Protein AF-A0A7X7LLQ6-F1 (afdb_monomer_lite)

pLDDT: mean 77.37, std 21.08, range [36.41, 98.25]

Radius of gyration: 28.05 Å; chains: 1; bounding box: 33×65×72 Å

Structure (mmCIF, N/CA/C/O backbone):
data_AF-A0A7X7LLQ6-F1
#
_entry.id   AF-A0A7X7LLQ6-F1
#
loop_
_atom_site.group_PDB
_atom_site.id
_atom_site.type_symbol
_atom_site.label_atom_id
_atom_site.label_alt_id
_atom_site.label_comp_id
_atom_site.label_asym_id
_atom_site.label_entity_id
_atom_site.label_seq_id
_atom_site.pdbx_PDB_ins_code
_atom_site.Cartn_x
_atom_site.Cartn_y
_atom_site.Cartn_z
_atom_site.occupancy
_atom_site.B_iso_or_equiv
_atom_site.auth_seq_id
_atom_site.auth_comp_id
_atom_site.auth_asym_id
_atom_site.auth_atom_id
_atom_site.pdbx_PDB_model_num
ATOM 1 N N . MET A 1 1 ? -8.736 38.283 -20.097 1.00 56.75 1 MET A N 1
ATOM 2 C CA . MET A 1 1 ? -7.445 37.788 -19.555 1.00 56.75 1 MET A CA 1
ATOM 3 C C . MET A 1 1 ? -7.021 38.437 -18.219 1.00 56.75 1 MET A C 1
ATOM 5 O O . MET A 1 1 ? -5.900 38.208 -17.798 1.00 56.75 1 MET A O 1
ATOM 9 N N . LYS A 1 2 ? -7.875 39.202 -17.504 1.00 54.97 2 LYS A N 1
ATOM 10 C CA . LYS A 1 2 ? -7.527 39.807 -16.191 1.00 54.97 2 LYS A CA 1
ATOM 11 C C . LYS A 1 2 ? -7.957 38.975 -14.964 1.00 54.97 2 LYS A C 1
ATOM 13 O O . LYS A 1 2 ? -7.473 39.232 -13.872 1.00 54.97 2 LYS A O 1
ATOM 18 N N . SER A 1 3 ? -8.829 37.975 -15.131 1.00 51.53 3 SER A N 1
ATOM 19 C CA . SER A 1 3 ? -9.355 37.148 -14.030 1.00 51.53 3 SER A CA 1
ATOM 20 C C . SER A 1 3 ? -8.465 35.956 -13.656 1.00 51.53 3 SER A C 1
ATOM 22 O O . SER A 1 3 ? -8.493 35.519 -12.512 1.00 51.53 3 SER A O 1
ATOM 24 N N . LEU A 1 4 ? -7.639 35.461 -14.586 1.00 65.56 4 LEU A N 1
ATOM 25 C CA . LEU A 1 4 ? -6.765 34.305 -14.355 1.00 65.56 4 LEU A CA 1
ATOM 26 C C . LEU A 1 4 ? -5.592 34.647 -13.421 1.00 65.56 4 LEU A C 1
ATOM 28 O O . LEU A 1 4 ? -5.268 33.882 -12.520 1.00 65.56 4 LEU A O 1
ATOM 32 N N . ASN A 1 5 ? -5.023 35.847 -13.565 1.00 63.50 5 ASN A N 1
ATOM 33 C CA . ASN A 1 5 ? -3.908 36.293 -12.726 1.00 63.50 5 ASN A CA 1
ATOM 34 C C . ASN A 1 5 ? -4.340 36.570 -11.281 1.00 63.50 5 ASN A C 1
ATOM 36 O O . ASN A 1 5 ? -3.560 36.339 -10.369 1.00 63.50 5 ASN A O 1
ATOM 40 N N . HIS A 1 6 ? -5.585 37.004 -11.057 1.00 69.56 6 HIS A N 1
ATOM 41 C CA . HIS A 1 6 ? -6.095 37.264 -9.709 1.00 69.56 6 HIS A CA 1
ATOM 42 C C . HIS A 1 6 ? -6.281 35.965 -8.909 1.00 69.56 6 HIS A C 1
ATOM 44 O O . HIS A 1 6 ? -5.957 35.915 -7.727 1.00 69.56 6 HIS A O 1
ATOM 50 N N . TYR A 1 7 ? -6.726 34.890 -9.569 1.00 75.25 7 TYR A N 1
ATOM 51 C CA . TYR A 1 7 ? -6.866 33.567 -8.955 1.00 75.25 7 TYR A CA 1
ATOM 52 C C . TYR A 1 7 ? -5.508 32.968 -8.555 1.00 75.25 7 TYR A C 1
ATOM 54 O O . TYR A 1 7 ? -5.362 32.431 -7.460 1.00 75.25 7 TYR A O 1
ATOM 62 N N . ILE A 1 8 ? -4.486 33.149 -9.399 1.00 76.00 8 ILE A N 1
ATOM 63 C CA . ILE A 1 8 ? -3.110 32.714 -9.112 1.00 76.00 8 ILE A CA 1
ATOM 64 C C . ILE A 1 8 ? -2.517 33.506 -7.934 1.00 76.00 8 ILE A C 1
ATOM 66 O O . ILE A 1 8 ? -1.855 32.920 -7.079 1.00 76.00 8 ILE A O 1
ATOM 70 N N . THR A 1 9 ? -2.798 34.812 -7.829 1.00 74.75 9 THR A N 1
ATOM 71 C CA . THR A 1 9 ? -2.379 35.619 -6.668 1.00 74.75 9 THR A CA 1
ATOM 72 C C . THR A 1 9 ? -3.052 35.155 -5.371 1.00 74.75 9 THR A C 1
ATOM 74 O O . THR A 1 9 ? -2.382 35.065 -4.345 1.00 74.75 9 THR A O 1
ATOM 77 N N . HIS A 1 10 ? -4.340 34.793 -5.403 1.00 74.44 10 HIS A N 1
ATOM 78 C CA . HIS A 1 10 ? -5.048 34.269 -4.224 1.00 74.44 10 HIS A CA 1
ATOM 79 C C . HIS A 1 10 ? -4.557 32.886 -3.791 1.00 74.44 10 HIS A C 1
ATOM 81 O O . HIS A 1 10 ? -4.408 32.650 -2.593 1.00 74.44 10 HIS A O 1
ATOM 87 N N . ILE A 1 11 ? -4.226 32.002 -4.739 1.00 77.62 11 ILE A N 1
ATOM 88 C CA . ILE A 1 11 ? -3.590 30.705 -4.446 1.00 77.62 11 ILE A CA 1
ATOM 89 C C . ILE A 1 11 ? -2.243 30.903 -3.736 1.00 77.62 11 ILE A C 1
ATOM 91 O O . ILE A 1 11 ?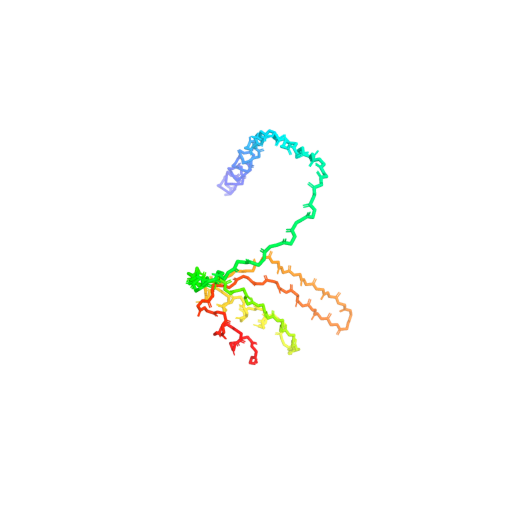 -1.973 30.238 -2.737 1.00 77.62 11 ILE A O 1
ATOM 95 N N . PHE A 1 12 ? -1.420 31.844 -4.207 1.00 72.56 12 PHE A N 1
ATOM 96 C CA . PHE A 1 12 ? -0.121 32.133 -3.591 1.00 72.56 12 PHE A CA 1
ATOM 97 C C . PHE A 1 12 ? -0.248 32.739 -2.183 1.00 72.56 12 PHE A C 1
ATOM 99 O O . PHE A 1 12 ? 0.522 32.381 -1.294 1.00 72.56 12 PHE A O 1
ATOM 106 N N . ILE A 1 13 ? -1.234 33.613 -1.952 1.00 69.88 13 ILE A N 1
ATOM 107 C CA . ILE A 1 13 ? -1.499 34.203 -0.627 1.00 69.88 13 ILE A CA 1
ATOM 108 C C . ILE A 1 13 ? -2.016 33.142 0.356 1.00 69.88 13 ILE A C 1
ATOM 110 O O . ILE A 1 13 ? -1.569 33.100 1.501 1.00 69.88 13 ILE A O 1
ATOM 114 N N . PHE A 1 14 ? -2.902 32.246 -0.088 1.00 68.62 14 PHE A N 1
ATOM 115 C CA . PHE A 1 14 ? -3.430 31.171 0.754 1.00 68.62 14 PHE A CA 1
ATOM 116 C C . PHE A 1 14 ? -2.347 30.148 1.139 1.00 68.62 14 PHE A C 1
ATOM 118 O O . PHE A 1 14 ? -2.301 29.716 2.288 1.00 68.62 14 PHE A O 1
ATOM 125 N N . ALA A 1 15 ? -1.418 29.829 0.231 1.00 68.69 15 ALA A N 1
ATOM 126 C CA . ALA A 1 15 ? -0.300 28.921 0.509 1.00 68.69 15 ALA A CA 1
ATOM 127 C C . ALA A 1 15 ? 0.687 29.466 1.566 1.00 68.69 15 ALA A C 1
ATOM 129 O O . ALA A 1 15 ? 1.233 28.694 2.353 1.00 68.69 15 ALA A O 1
ATOM 130 N N . ILE A 1 16 ? 0.879 30.789 1.642 1.00 67.56 16 ILE A N 1
ATOM 131 C CA . ILE A 1 16 ? 1.766 31.433 2.630 1.00 67.56 16 ILE A CA 1
ATOM 132 C C . ILE A 1 16 ? 1.167 31.401 4.047 1.00 67.56 16 ILE A C 1
ATOM 134 O O . ILE A 1 16 ? 1.906 31.293 5.027 1.00 67.56 16 ILE A O 1
ATOM 138 N N . CYS A 1 17 ? -0.162 31.427 4.184 1.00 60.09 17 CYS A N 1
ATOM 139 C CA . CYS A 1 17 ? -0.829 31.399 5.490 1.00 60.09 17 CYS A CA 1
ATOM 140 C C . CYS A 1 17 ? -0.788 30.029 6.193 1.00 60.09 17 CYS A C 1
ATOM 142 O O . CYS A 1 17 ? -1.021 29.968 7.398 1.00 60.09 17 CYS A O 1
ATOM 144 N N . ILE A 1 18 ? -0.475 28.940 5.483 1.00 61.28 18 ILE A N 1
ATOM 145 C CA . ILE A 1 18 ? -0.500 27.572 6.037 1.00 61.28 18 ILE A CA 1
ATOM 146 C C . ILE A 1 18 ? 0.853 27.191 6.676 1.00 61.28 18 ILE A C 1
ATOM 148 O O . ILE A 1 18 ? 0.932 26.242 7.452 1.00 61.28 18 ILE A O 1
ATOM 152 N N . PHE A 1 19 ? 1.921 27.961 6.432 1.00 54.38 19 PHE A N 1
ATOM 153 C CA . PHE A 1 19 ? 3.273 27.641 6.913 1.00 54.38 19 PHE A CA 1
ATOM 154 C C . PHE A 1 19 ? 3.580 28.109 8.353 1.00 54.38 19 PHE A C 1
ATOM 156 O O . PHE A 1 19 ? 4.626 27.769 8.898 1.00 54.38 19 PHE A O 1
ATOM 163 N N . SER A 1 20 ? 2.699 28.873 9.010 1.00 57.66 20 SER A N 1
ATOM 164 C CA . SER A 1 20 ? 2.984 29.448 10.339 1.00 57.66 20 SER A CA 1
ATOM 165 C C . SER A 1 20 ? 2.363 28.708 11.528 1.00 57.66 20 SER A C 1
ATOM 167 O O . SER A 1 20 ? 2.583 29.114 12.670 1.00 57.66 20 SER A O 1
ATOM 169 N N . VAL A 1 21 ? 1.670 27.583 11.322 1.00 62.38 21 VAL A N 1
ATOM 170 C CA . VAL A 1 21 ? 1.232 26.724 12.439 1.00 62.38 21 VAL A CA 1
ATOM 171 C C . VAL A 1 21 ? 2.368 25.765 12.816 1.00 62.38 21 VAL A C 1
ATOM 173 O O . VAL A 1 21 ? 2.303 24.557 12.606 1.00 62.38 21 VAL A O 1
ATOM 176 N N . SER A 1 22 ? 3.447 26.331 13.362 1.00 55.06 22 SER A N 1
ATOM 177 C CA . SER A 1 22 ? 4.496 25.574 14.047 1.00 55.06 22 SER A CA 1
ATOM 178 C C . SER A 1 22 ? 4.002 25.209 15.446 1.00 55.06 22 SER A C 1
ATOM 180 O O . SER A 1 22 ? 3.743 26.071 16.289 1.00 55.06 22 SER A O 1
ATOM 182 N N . CYS A 1 23 ? 3.806 23.913 15.665 1.00 53.47 23 CYS A N 1
ATOM 183 C CA . CYS A 1 23 ? 3.311 23.353 16.911 1.00 53.47 23 CYS A CA 1
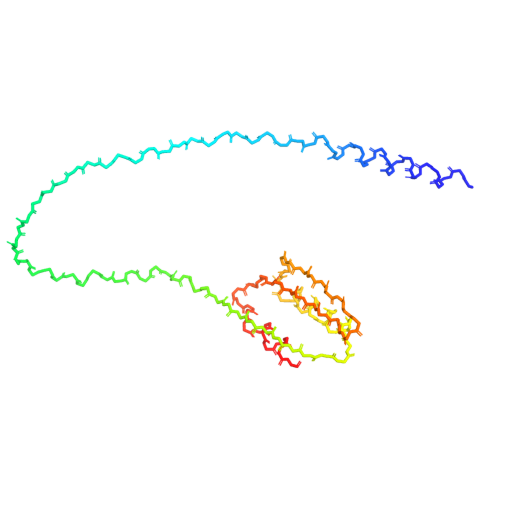ATOM 184 C C . CYS A 1 23 ? 4.450 23.260 17.942 1.00 53.47 23 CYS A C 1
ATOM 186 O O . CYS A 1 23 ? 5.428 22.543 17.744 1.00 53.47 23 CYS A O 1
ATOM 188 N N . ALA A 1 24 ? 4.305 23.959 19.070 1.00 57.66 24 ALA A N 1
ATOM 189 C CA . ALA A 1 24 ? 5.178 23.837 20.233 1.00 57.66 24 ALA A CA 1
ATOM 190 C C . ALA A 1 24 ? 4.904 22.515 20.977 1.00 57.66 24 ALA A C 1
ATOM 192 O O . ALA A 1 24 ? 3.912 22.400 21.700 1.00 57.66 24 ALA A O 1
ATOM 193 N N . SER A 1 25 ? 5.778 21.515 20.837 1.00 55.22 25 SER A N 1
ATOM 194 C CA . SER A 1 25 ? 5.722 20.298 21.655 1.00 55.22 25 SER A CA 1
ATOM 195 C C . SER A 1 25 ? 6.537 20.462 22.939 1.00 55.22 25 SER A C 1
ATOM 197 O O . SER A 1 25 ? 7.754 20.639 22.920 1.00 55.22 25 SER A O 1
ATOM 199 N N . LYS A 1 26 ? 5.814 20.413 24.061 1.00 46.38 26 LYS A N 1
ATOM 200 C CA . LYS A 1 26 ? 6.302 20.428 25.443 1.00 46.38 26 LYS A CA 1
ATOM 201 C C . LYS A 1 26 ? 7.086 19.145 25.761 1.00 46.38 26 LYS A C 1
ATOM 203 O O . LYS A 1 26 ? 6.747 18.074 25.271 1.00 46.38 26 LYS A O 1
ATOM 208 N N . GLY A 1 27 ? 8.127 19.301 26.581 1.00 38.94 27 GLY A N 1
ATOM 209 C CA . GLY A 1 27 ? 9.129 18.286 26.906 1.00 38.94 27 GLY A CA 1
ATOM 210 C C . GLY A 1 27 ? 8.632 17.037 27.640 1.00 38.94 27 GLY A C 1
ATOM 211 O O . GLY A 1 27 ? 7.617 17.043 28.337 1.00 38.94 27 GLY A O 1
ATOM 212 N N . LEU A 1 28 ? 9.420 15.975 27.478 1.00 40.28 28 LEU A N 1
ATOM 213 C CA . LEU A 1 28 ? 9.290 14.680 28.136 1.00 40.28 28 LEU A CA 1
ATOM 214 C C . LEU A 1 28 ? 9.931 14.757 29.528 1.00 40.28 28 LEU A C 1
ATOM 216 O O . LEU A 1 28 ? 11.090 15.146 29.663 1.00 40.28 28 LEU A O 1
ATOM 220 N N . LYS A 1 29 ? 9.167 14.403 30.564 1.00 48.34 29 LYS A N 1
ATOM 221 C CA . LYS A 1 29 ? 9.703 14.121 31.897 1.00 48.34 29 LYS A CA 1
ATOM 222 C C . LYS A 1 29 ? 10.138 12.661 31.928 1.00 48.34 29 LYS A C 1
ATOM 224 O O . LYS A 1 29 ? 9.331 11.781 31.648 1.00 48.34 29 LYS A O 1
ATOM 229 N N . GLU A 1 30 ? 11.400 12.435 32.263 1.00 49.44 30 GLU A N 1
ATOM 230 C CA . GLU A 1 30 ? 11.935 11.111 32.561 1.00 49.44 30 GLU A CA 1
ATOM 231 C C . GLU A 1 30 ? 11.415 10.624 33.918 1.00 49.44 30 GLU A C 1
ATOM 233 O O . GLU A 1 30 ? 11.576 11.313 34.929 1.00 49.44 30 GLU A O 1
ATOM 238 N N . GLU A 1 31 ? 10.818 9.433 33.958 1.00 48.94 31 GLU A N 1
ATOM 239 C CA . GLU A 1 31 ? 10.619 8.700 35.207 1.00 48.94 31 GLU A CA 1
ATOM 240 C C . GLU A 1 31 ? 11.801 7.757 35.436 1.00 48.94 31 GLU A C 1
ATOM 242 O O . GLU A 1 31 ? 12.043 6.803 34.696 1.00 48.94 31 GLU A O 1
ATOM 247 N N . LYS A 1 32 ? 12.558 8.070 36.489 1.00 38.09 32 LYS A N 1
ATOM 248 C CA . LYS A 1 32 ? 13.628 7.243 37.034 1.00 38.09 32 LYS A CA 1
ATOM 249 C C . LYS A 1 32 ? 13.044 5.991 37.686 1.00 38.09 32 LYS A C 1
ATOM 251 O O . LYS A 1 32 ? 12.339 6.092 38.686 1.00 38.09 32 LYS A O 1
ATOM 256 N N . TYR A 1 33 ? 13.436 4.821 37.195 1.00 47.88 33 TYR A N 1
ATOM 257 C CA . TYR A 1 33 ? 13.288 3.566 37.926 1.00 47.88 33 TYR A CA 1
ATOM 258 C C . TYR A 1 33 ? 14.400 3.453 38.976 1.00 47.88 33 TYR A C 1
ATOM 260 O O . TYR A 1 33 ? 15.585 3.489 38.645 1.00 47.88 33 TYR A O 1
ATOM 268 N N . ALA A 1 34 ? 14.015 3.331 40.246 1.00 43.75 34 ALA A N 1
ATOM 269 C CA . ALA A 1 34 ? 14.903 2.922 41.325 1.00 43.75 34 ALA A CA 1
ATOM 270 C C . ALA A 1 34 ? 14.851 1.392 41.441 1.00 43.75 34 ALA A C 1
ATOM 272 O O . ALA A 1 34 ? 13.802 0.829 41.746 1.00 43.75 34 ALA A O 1
ATOM 273 N N . LEU A 1 35 ? 15.974 0.726 41.175 1.00 50.12 35 LEU A N 1
ATOM 274 C CA . LEU A 1 35 ? 16.195 -0.658 41.585 1.00 50.12 35 LEU A CA 1
ATOM 275 C C . LEU A 1 35 ? 16.737 -0.628 43.016 1.00 50.12 35 LEU A C 1
ATOM 277 O O . LEU A 1 35 ? 17.708 0.080 43.283 1.00 50.12 35 LEU A O 1
ATOM 281 N N . GLN A 1 36 ? 16.113 -1.383 43.918 1.00 44.34 36 GLN A N 1
ATOM 282 C CA . GLN A 1 36 ? 16.687 -1.702 45.219 1.00 44.34 36 GLN A CA 1
ATOM 283 C C . GLN A 1 36 ? 16.688 -3.219 45.413 1.00 44.34 36 GLN A C 1
ATOM 285 O O . GLN A 1 36 ? 15.797 -3.929 44.951 1.00 44.34 36 GLN A O 1
ATOM 290 N N . GLU A 1 37 ? 17.793 -3.646 46.002 1.00 49.34 37 GLU A N 1
ATOM 291 C CA . GLU A 1 37 ? 18.439 -4.949 45.972 1.00 49.34 37 GLU A CA 1
ATOM 292 C C . GLU A 1 37 ? 17.809 -6.061 46.825 1.00 49.34 37 GLU A C 1
ATOM 294 O O . GLU A 1 37 ? 17.126 -5.809 47.809 1.00 49.34 37 GLU A O 1
ATOM 299 N N . GLU A 1 38 ? 18.177 -7.280 46.413 1.00 43.75 38 GLU A N 1
ATOM 300 C CA . GLU A 1 38 ? 18.513 -8.486 47.186 1.00 43.75 38 GLU A CA 1
ATOM 301 C C . GLU A 1 38 ? 17.555 -9.093 48.230 1.00 43.75 38 GLU A C 1
ATOM 303 O O . GLU A 1 38 ? 17.169 -8.494 49.226 1.00 43.75 38 GLU A O 1
ATOM 308 N N . GLY A 1 39 ? 17.384 -10.416 48.084 1.00 43.19 39 GLY A N 1
ATOM 309 C CA . GLY A 1 39 ? 17.439 -11.339 49.217 1.00 43.19 39 GLY A CA 1
ATOM 310 C C . GLY A 1 39 ? 16.109 -11.912 49.707 1.00 43.19 39 GLY A C 1
ATOM 311 O O . GLY A 1 39 ? 15.343 -11.253 50.395 1.00 43.19 39 GLY A O 1
ATOM 312 N N . VAL A 1 40 ? 15.920 -13.212 49.460 1.00 36.41 40 VAL A N 1
ATOM 313 C CA . VAL A 1 40 ? 15.786 -14.285 50.473 1.00 36.41 40 VAL A CA 1
ATOM 314 C C . VAL A 1 40 ? 14.872 -15.401 49.954 1.00 36.41 40 VAL A C 1
ATOM 316 O O . VAL A 1 40 ? 13.688 -15.239 49.683 1.00 36.41 40 VAL A O 1
ATOM 319 N N . MET A 1 41 ? 15.492 -16.571 49.855 1.00 54.22 41 MET A N 1
ATOM 320 C CA . MET A 1 41 ? 14.916 -17.903 49.722 1.00 54.22 41 MET A CA 1
ATOM 321 C C . MET A 1 41 ? 14.072 -18.271 50.952 1.00 54.22 41 MET A C 1
ATOM 323 O O . MET A 1 41 ? 14.590 -18.284 52.065 1.00 54.22 41 MET A O 1
ATOM 327 N N . MET A 1 42 ? 12.808 -18.648 50.750 1.00 46.22 42 MET A N 1
ATOM 328 C CA . MET A 1 42 ? 12.083 -19.510 51.686 1.00 46.22 42 MET A CA 1
ATOM 329 C C . MET A 1 42 ? 11.057 -20.353 50.920 1.00 46.22 42 MET A C 1
ATOM 331 O O . MET A 1 42 ? 10.068 -19.845 50.398 1.00 46.22 42 MET A O 1
ATOM 335 N N . ASP A 1 43 ? 11.351 -21.648 50.850 1.00 56.31 43 ASP A N 1
ATOM 336 C CA . ASP A 1 43 ? 10.432 -22.731 50.516 1.00 56.31 43 ASP A CA 1
ATOM 337 C C . ASP A 1 43 ? 9.368 -22.848 51.614 1.00 56.31 43 ASP A C 1
ATOM 339 O O . ASP A 1 43 ? 9.723 -22.953 52.787 1.00 56.31 43 ASP A O 1
ATOM 343 N N . LEU A 1 44 ? 8.089 -22.806 51.232 1.00 47.81 44 LEU A N 1
ATOM 344 C CA . LEU A 1 44 ? 6.952 -23.295 52.013 1.00 47.81 44 LEU A CA 1
ATOM 345 C C . LEU A 1 44 ? 5.774 -23.538 51.062 1.00 47.81 44 LEU A C 1
ATOM 347 O O . LEU A 1 44 ? 5.160 -22.610 50.533 1.00 47.81 44 LEU A O 1
ATOM 351 N N . ALA A 1 45 ? 5.464 -24.816 50.862 1.00 57.66 45 ALA A N 1
ATOM 352 C CA . ALA A 1 45 ? 4.278 -25.289 50.168 1.00 57.66 45 ALA A CA 1
ATOM 353 C C . ALA A 1 45 ? 2.989 -24.684 50.760 1.00 57.66 45 ALA A C 1
ATOM 355 O O . ALA A 1 45 ? 2.707 -24.829 51.950 1.00 57.66 45 ALA A O 1
ATOM 356 N N . SER A 1 46 ? 2.181 -24.070 49.896 1.00 47.38 46 SER A N 1
ATOM 357 C CA . SER A 1 46 ? 0.796 -23.670 50.157 1.00 47.38 46 SER A CA 1
ATOM 358 C C . SER A 1 46 ? -0.089 -24.300 49.077 1.00 47.38 46 SER A C 1
ATOM 360 O O . SER A 1 46 ? 0.257 -24.188 47.897 1.00 47.38 46 SER A O 1
ATOM 362 N N . PRO A 1 47 ? -1.201 -24.983 49.413 1.00 53.03 47 PRO A N 1
ATOM 363 C CA . PRO A 1 47 ? -2.134 -25.470 48.415 1.00 53.03 47 PRO A CA 1
ATOM 364 C C . PRO A 1 47 ? -2.995 -24.284 47.978 1.00 53.03 47 PRO A C 1
ATOM 366 O O . PRO A 1 47 ? -4.088 -24.072 48.501 1.00 53.03 47 PRO A O 1
ATOM 369 N N . SER A 1 48 ? -2.504 -23.479 47.039 1.00 47.88 48 SER A N 1
ATOM 370 C CA . SER A 1 48 ? -3.365 -22.531 46.348 1.00 47.88 48 SER A CA 1
ATOM 371 C C . SER A 1 48 ? -4.177 -23.286 45.302 1.00 47.88 48 SER A C 1
ATOM 373 O O . SER A 1 48 ? -3.746 -23.576 44.186 1.00 47.88 48 SER A O 1
ATOM 375 N N . THR A 1 49 ? -5.406 -23.612 45.690 1.00 53.78 49 THR A N 1
ATOM 376 C CA . THR A 1 49 ? -6.537 -23.624 44.768 1.00 53.78 49 THR A CA 1
ATOM 377 C C . THR A 1 49 ? -6.677 -22.227 44.166 1.00 53.78 49 THR A C 1
ATOM 379 O O . THR A 1 49 ? -7.516 -21.446 44.601 1.00 53.78 49 THR A O 1
ATOM 382 N N . ASP A 1 50 ? -5.849 -21.922 43.173 1.00 47.19 50 ASP A N 1
ATOM 383 C CA . ASP A 1 50 ? -6.055 -20.796 42.274 1.00 47.19 50 ASP A CA 1
ATOM 384 C C . ASP A 1 50 ? -6.570 -21.355 40.945 1.00 47.19 50 ASP A C 1
ATOM 386 O O . ASP A 1 50 ? -5.938 -21.262 39.896 1.00 47.19 50 ASP A O 1
ATOM 390 N N . ASP A 1 51 ? -7.808 -21.857 40.989 1.00 56.09 51 ASP A N 1
ATOM 391 C CA . ASP A 1 51 ? -8.775 -21.555 39.929 1.00 56.09 51 ASP A CA 1
ATOM 392 C C . ASP A 1 51 ? -9.086 -20.046 40.009 1.00 56.09 51 ASP A C 1
ATOM 394 O O . ASP A 1 51 ? -10.188 -19.592 40.313 1.00 56.09 51 ASP A O 1
ATOM 398 N N . ALA A 1 52 ? -8.043 -19.231 39.838 1.00 50.84 52 ALA A N 1
ATOM 399 C CA . ALA A 1 52 ? -8.154 -17.808 39.623 1.00 50.84 52 ALA A CA 1
ATOM 400 C C . ALA A 1 52 ? -8.441 -17.684 38.140 1.00 50.84 52 ALA A C 1
ATOM 402 O O . ALA A 1 52 ? -7.532 -17.567 37.313 1.00 50.84 52 ALA A O 1
ATOM 403 N N . GLY A 1 53 ? -9.735 -17.824 37.843 1.00 54.47 53 GLY A N 1
ATOM 404 C CA . GLY A 1 53 ? -10.312 -17.739 36.523 1.00 54.47 53 GLY A CA 1
ATOM 405 C C . GLY A 1 53 ? -9.524 -16.775 35.658 1.00 54.47 53 GLY A C 1
ATOM 406 O O . GLY A 1 53 ? -9.359 -15.595 35.988 1.00 54.47 53 GLY A O 1
ATOM 407 N N . LEU A 1 54 ? -9.045 -17.312 34.537 1.00 54.72 54 LEU A N 1
ATOM 408 C CA . LEU A 1 54 ? -8.703 -16.529 33.370 1.00 54.72 54 LEU A CA 1
ATOM 409 C C . LEU A 1 54 ? -9.957 -15.725 33.038 1.00 54.72 54 LEU A C 1
ATOM 411 O O . LEU A 1 54 ? -10.800 -16.150 32.250 1.00 54.72 54 LEU A O 1
ATOM 415 N N . GLN A 1 55 ? -10.093 -14.561 33.673 1.00 55.94 55 GLN A N 1
ATOM 416 C CA . GLN A 1 55 ? -10.868 -13.470 33.145 1.00 55.94 55 GLN A CA 1
ATOM 417 C C . GLN A 1 55 ? -10.287 -13.280 31.760 1.00 55.94 55 GLN A C 1
ATOM 419 O O . GLN A 1 55 ? -9.178 -12.765 31.591 1.00 55.94 55 GLN A O 1
ATOM 424 N N . ASN A 1 56 ? -11.001 -13.840 30.790 1.00 61.69 56 ASN A N 1
ATOM 425 C CA . ASN A 1 56 ? -10.735 -13.734 29.381 1.00 61.69 56 ASN A CA 1
ATOM 426 C C . ASN A 1 56 ? -10.965 -12.263 29.043 1.00 61.69 56 ASN A C 1
ATOM 428 O O . ASN A 1 56 ? -12.005 -11.879 28.529 1.00 61.69 56 ASN A O 1
ATOM 432 N N . LYS A 1 57 ? -10.019 -11.410 29.452 1.00 64.19 57 LYS A N 1
ATOM 433 C CA . LYS A 1 57 ? -9.833 -10.083 28.894 1.00 64.19 57 LYS A CA 1
ATOM 434 C C . LYS A 1 57 ? -9.751 -10.346 27.410 1.00 64.19 57 LYS A C 1
ATOM 436 O O . LYS A 1 57 ? -8.767 -10.958 26.998 1.00 64.19 57 LYS A O 1
ATOM 441 N N . ASP A 1 58 ? -10.789 -9.952 26.676 1.00 71.94 58 ASP A N 1
ATOM 442 C CA . ASP A 1 58 ? -10.909 -10.105 25.231 1.00 71.94 58 ASP A CA 1
ATOM 443 C C . ASP A 1 58 ? -9.564 -9.800 24.575 1.00 71.94 58 ASP A C 1
ATOM 445 O O . ASP A 1 58 ? -9.171 -8.641 24.386 1.00 71.94 58 ASP A O 1
ATOM 449 N N . ARG A 1 59 ? -8.787 -10.854 24.309 1.00 80.31 59 ARG A N 1
ATOM 450 C CA . ARG A 1 59 ? -7.440 -10.686 23.784 1.00 80.31 59 ARG A CA 1
ATOM 451 C C . ARG A 1 59 ? -7.606 -10.257 22.343 1.00 80.31 59 ARG A C 1
ATOM 453 O O . ARG A 1 59 ? -8.085 -11.023 21.510 1.00 80.31 59 ARG A O 1
ATOM 460 N N . LYS A 1 60 ? -7.198 -9.027 22.042 1.00 81.81 60 LYS A N 1
ATOM 461 C CA . LYS A 1 60 ? -7.164 -8.539 20.665 1.00 81.81 60 LYS A CA 1
ATOM 462 C C . LYS A 1 60 ? -6.108 -9.333 19.897 1.00 81.81 60 LYS A C 1
ATOM 464 O O . LYS A 1 60 ? -4.926 -9.272 20.227 1.00 81.81 60 LYS A O 1
ATOM 469 N N . LEU A 1 61 ? -6.543 -10.085 18.889 1.00 86.62 61 LEU A N 1
ATOM 470 C CA . LEU A 1 61 ? -5.655 -10.774 17.957 1.00 86.62 61 LEU A CA 1
ATOM 471 C C . LEU A 1 61 ? -5.205 -9.791 16.876 1.00 86.62 61 LEU A C 1
ATOM 473 O O . LEU A 1 61 ? -6.036 -9.170 16.216 1.00 86.62 61 LEU A O 1
ATOM 477 N N . ILE A 1 62 ? -3.893 -9.671 16.684 1.00 90.31 62 ILE A N 1
ATOM 478 C CA . ILE A 1 62 ? -3.311 -8.939 15.556 1.00 90.31 62 ILE A CA 1
ATOM 479 C C . ILE A 1 62 ? -3.047 -9.951 14.441 1.00 90.31 62 ILE A C 1
ATOM 481 O O . ILE A 1 62 ? -2.385 -10.962 14.674 1.00 90.31 62 ILE A O 1
ATOM 485 N N . ARG A 1 63 ? -3.566 -9.686 13.239 1.00 94.19 63 ARG A N 1
ATOM 486 C CA . ARG A 1 63 ? -3.365 -10.517 12.044 1.00 94.19 63 ARG A CA 1
ATOM 487 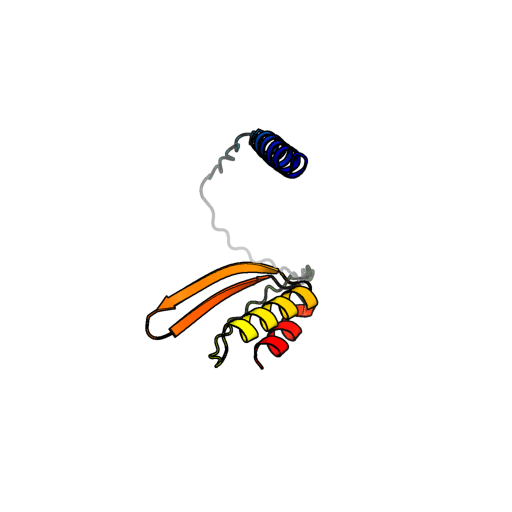C C . ARG A 1 63 ? -2.508 -9.757 11.038 1.00 94.19 63 ARG A C 1
ATOM 489 O O . ARG A 1 63 ? -2.718 -8.564 10.840 1.00 94.19 63 ARG A O 1
ATOM 496 N N . ASN A 1 64 ? -1.557 -10.451 10.421 1.00 95.88 64 ASN A N 1
ATOM 497 C CA . ASN A 1 64 ? -0.682 -9.912 9.382 1.00 95.88 64 ASN A CA 1
ATOM 498 C C . ASN A 1 64 ? -0.673 -10.879 8.194 1.00 95.88 64 ASN A C 1
ATOM 500 O O . ASN A 1 64 ? -0.704 -12.092 8.397 1.00 95.88 64 ASN A O 1
ATOM 504 N N . ALA A 1 65 ? -0.622 -10.343 6.978 1.00 95.44 65 ALA A N 1
ATOM 505 C CA . ALA A 1 65 ? -0.507 -11.111 5.744 1.00 95.44 65 ALA A CA 1
ATOM 506 C C . ALA A 1 65 ? 0.487 -10.422 4.806 1.00 95.44 65 ALA A C 1
ATOM 508 O O . ALA A 1 65 ? 0.622 -9.200 4.835 1.00 95.44 65 ALA A O 1
ATOM 509 N N . SER A 1 66 ? 1.173 -11.220 3.991 1.00 96.12 66 SER A N 1
ATOM 510 C CA . SER A 1 66 ? 2.084 -10.762 2.943 1.00 96.12 66 SER A CA 1
ATOM 511 C C . SER A 1 66 ? 1.662 -11.436 1.646 1.00 96.12 66 SER A C 1
ATOM 513 O O . SER A 1 66 ? 1.558 -12.662 1.611 1.00 96.12 66 SER A O 1
ATOM 515 N N . ILE A 1 67 ? 1.387 -10.646 0.611 1.00 95.31 67 ILE A N 1
ATOM 516 C CA . ILE A 1 67 ? 0.932 -11.130 -0.694 1.00 95.31 67 ILE A CA 1
ATOM 517 C C . ILE A 1 67 ? 1.878 -10.558 -1.746 1.00 95.31 67 ILE A C 1
ATOM 519 O O . ILE A 1 67 ? 2.111 -9.351 -1.772 1.00 95.31 67 ILE A O 1
ATOM 523 N N . THR A 1 68 ? 2.397 -11.431 -2.603 1.00 95.56 68 THR A N 1
ATOM 524 C CA . THR A 1 68 ? 3.253 -11.074 -3.735 1.00 95.56 68 THR A CA 1
ATOM 525 C C . THR A 1 68 ? 2.757 -11.833 -4.954 1.00 95.56 68 THR A C 1
ATOM 527 O O . THR A 1 68 ? 2.553 -13.044 -4.876 1.00 95.56 68 THR A O 1
ATOM 530 N N . PHE A 1 69 ? 2.558 -11.129 -6.062 1.00 95.62 69 PHE A N 1
ATOM 531 C CA . PHE A 1 69 ? 2.147 -11.704 -7.337 1.00 95.62 69 PHE A CA 1
ATOM 532 C C . PHE A 1 69 ? 2.695 -10.862 -8.492 1.00 95.62 69 PHE A C 1
ATOM 534 O O . PHE A 1 69 ? 3.075 -9.706 -8.301 1.00 95.62 69 PHE A O 1
ATOM 541 N N . GLU A 1 70 ? 2.726 -11.457 -9.679 1.00 95.31 70 GLU A N 1
ATOM 542 C CA . GLU A 1 70 ? 3.078 -10.790 -10.932 1.00 95.31 70 GLU A CA 1
ATOM 543 C C . GLU A 1 70 ? 1.808 -10.501 -11.738 1.00 95.31 70 GLU A C 1
ATOM 545 O O . GLU A 1 70 ? 0.797 -11.189 -11.597 1.00 95.31 70 GLU A O 1
ATOM 550 N N . THR A 1 71 ? 1.846 -9.457 -12.560 1.00 94.94 71 THR A N 1
ATOM 551 C CA . THR A 1 71 ? 0.709 -9.014 -13.373 1.00 94.94 71 THR A CA 1
ATOM 552 C C . THR A 1 71 ? 1.197 -8.480 -14.710 1.00 94.94 71 THR A C 1
ATOM 554 O O . THR A 1 71 ? 2.255 -7.856 -14.783 1.00 94.94 71 THR A O 1
ATOM 557 N N . ASP A 1 72 ? 0.393 -8.673 -15.752 1.00 95.25 72 ASP A N 1
ATOM 558 C CA . ASP A 1 72 ? 0.678 -8.154 -17.091 1.00 95.25 72 ASP A CA 1
ATOM 559 C C . ASP A 1 72 ? 0.467 -6.633 -17.185 1.00 95.25 72 ASP A C 1
ATOM 561 O O . ASP A 1 72 ? 1.065 -5.967 -18.030 1.00 95.25 72 ASP A O 1
ATOM 565 N N . ASN A 1 73 ? -0.400 -6.065 -16.335 1.00 95.75 73 ASN A N 1
ATOM 566 C CA . ASN A 1 73 ? -0.705 -4.635 -16.327 1.00 95.75 73 ASN A CA 1
ATOM 567 C C . ASN A 1 73 ? -0.653 -4.074 -14.903 1.00 95.75 73 ASN A C 1
ATOM 569 O O . ASN A 1 73 ? -1.603 -4.188 -14.123 1.00 95.75 73 ASN A O 1
ATOM 573 N N . ILE A 1 74 ? 0.470 -3.428 -14.591 1.00 95.38 74 ILE A N 1
ATOM 574 C CA . ILE A 1 74 ? 0.753 -2.898 -13.259 1.00 95.38 74 ILE A CA 1
ATOM 575 C C . ILE A 1 74 ? -0.205 -1.771 -12.848 1.00 95.38 74 ILE A C 1
ATOM 577 O O . ILE A 1 74 ? -0.646 -1.731 -11.701 1.00 95.38 74 ILE A O 1
ATOM 581 N N . GLU A 1 75 ? -0.584 -0.896 -13.781 1.00 95.56 75 GLU A N 1
ATOM 582 C CA . GLU A 1 75 ? -1.450 0.260 -13.522 1.00 95.56 75 GLU A CA 1
ATOM 583 C C . GLU A 1 75 ? -2.871 -0.193 -13.182 1.00 95.56 75 GLU A C 1
ATOM 585 O O . GLU A 1 75 ? -3.456 0.251 -12.191 1.00 95.56 75 GLU A O 1
ATOM 590 N N . GLN A 1 76 ? -3.408 -1.138 -13.958 1.00 96.56 76 GLN A N 1
ATOM 591 C CA . GLN A 1 76 ? -4.734 -1.696 -13.708 1.00 96.56 76 GLN A CA 1
ATOM 592 C C . GLN A 1 76 ? -4.772 -2.467 -12.385 1.00 96.56 76 GLN A C 1
ATOM 594 O O . GLN A 1 76 ? -5.724 -2.323 -11.615 1.00 96.56 76 GLN A O 1
ATOM 599 N N . SER A 1 77 ? -3.744 -3.269 -12.092 1.00 96.25 77 SER A N 1
ATOM 600 C CA . SER A 1 77 ? -3.649 -3.989 -10.819 1.00 96.25 77 SER A CA 1
ATOM 601 C C . SER A 1 77 ? -3.559 -3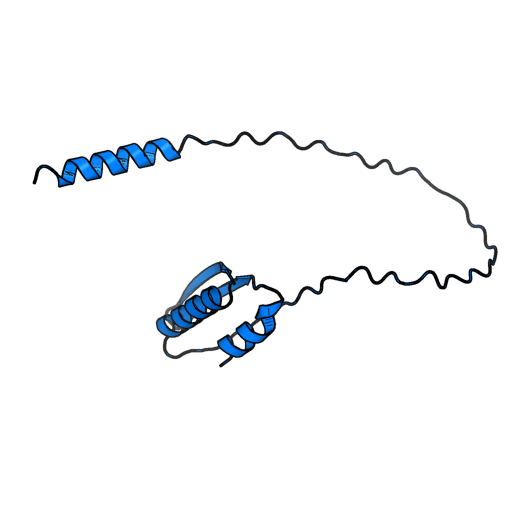.035 -9.631 1.00 96.25 77 SER A C 1
ATOM 603 O O . SER A 1 77 ? -4.278 -3.228 -8.651 1.00 96.25 77 SER A O 1
ATOM 605 N N . GLN A 1 78 ? -2.749 -1.979 -9.723 1.00 96.50 78 GLN A N 1
ATOM 606 C CA . GLN A 1 78 ? -2.654 -0.956 -8.682 1.00 96.50 78 GLN A CA 1
ATOM 607 C C . GLN A 1 78 ? -4.007 -0.276 -8.436 1.00 96.50 78 GLN A C 1
ATOM 609 O O . GLN A 1 78 ? -4.452 -0.197 -7.291 1.00 96.50 78 GLN A O 1
ATOM 614 N N . GLN A 1 79 ? -4.700 0.144 -9.498 1.00 97.25 79 GLN A N 1
ATOM 615 C CA . GLN A 1 79 ? -6.024 0.761 -9.386 1.00 97.25 79 GLN A CA 1
ATOM 616 C C . GLN A 1 79 ? -7.049 -0.176 -8.739 1.00 97.25 79 GLN A C 1
ATOM 618 O O . GLN A 1 79 ? -7.815 0.253 -7.876 1.00 97.25 79 GLN A O 1
ATOM 623 N N . ASN A 1 80 ? -7.043 -1.458 -9.113 1.00 96.56 80 ASN A N 1
ATOM 624 C CA . ASN A 1 80 ? -7.929 -2.458 -8.519 1.00 96.56 80 ASN A CA 1
ATOM 625 C C . ASN A 1 80 ? -7.649 -2.635 -7.019 1.00 96.56 80 ASN A C 1
ATOM 627 O O . ASN A 1 80 ? -8.589 -2.725 -6.227 1.00 96.56 80 ASN A O 1
ATOM 631 N N . ILE A 1 81 ? -6.372 -2.652 -6.614 1.00 97.25 81 ILE A N 1
ATOM 632 C CA . ILE A 1 81 ? -5.989 -2.720 -5.198 1.00 97.25 81 ILE A CA 1
ATOM 633 C C . ILE A 1 81 ? -6.468 -1.466 -4.463 1.00 97.25 81 ILE A C 1
ATOM 635 O O . ILE A 1 81 ? -7.080 -1.601 -3.407 1.00 97.25 81 ILE A O 1
ATOM 639 N N . HIS A 1 82 ? -6.250 -0.263 -5.003 1.00 97.81 82 HIS A N 1
ATOM 640 C CA . HIS A 1 82 ? -6.699 0.985 -4.368 1.00 97.81 82 HIS A CA 1
ATOM 641 C C . HIS A 1 82 ? -8.216 1.009 -4.168 1.00 97.81 82 HIS A C 1
ATOM 643 O O . HIS A 1 82 ? -8.689 1.252 -3.059 1.00 97.81 82 HIS A O 1
ATOM 649 N N . GLN A 1 83 ? -8.982 0.650 -5.201 1.00 97.88 83 GLN A N 1
ATOM 650 C CA . GLN A 1 83 ? -10.442 0.559 -5.108 1.00 97.88 83 GLN A CA 1
ATOM 651 C C . GLN A 1 83 ? -10.894 -0.455 -4.053 1.00 97.88 83 GLN A C 1
ATOM 653 O O . GLN A 1 83 ? -11.856 -0.202 -3.323 1.00 97.88 83 GLN A O 1
ATOM 658 N N . ALA A 1 84 ? -10.209 -1.597 -3.953 1.00 97.50 84 ALA A N 1
ATOM 659 C CA . ALA A 1 84 ? -10.494 -2.588 -2.926 1.00 97.50 84 ALA A CA 1
ATOM 660 C C . ALA A 1 84 ? -10.204 -2.031 -1.529 1.00 97.50 84 ALA A C 1
ATOM 662 O O . ALA A 1 84 ? -11.076 -2.075 -0.663 1.00 97.50 84 ALA A O 1
ATOM 663 N N . VAL A 1 85 ? -9.015 -1.464 -1.317 1.00 97.94 85 VAL A N 1
ATOM 664 C CA . VAL A 1 85 ? -8.608 -0.861 -0.040 1.00 97.94 85 VAL A CA 1
ATOM 665 C C . VAL A 1 85 ? -9.664 0.132 0.449 1.00 97.94 85 VAL A C 1
ATOM 667 O O . VAL A 1 85 ? -10.154 -0.020 1.572 1.00 97.94 85 VAL A O 1
ATOM 670 N N . ASP A 1 86 ? -10.100 1.048 -0.415 1.00 97.69 86 ASP A N 1
ATOM 671 C CA . ASP A 1 86 ? -11.134 2.032 -0.087 1.00 97.69 86 ASP A CA 1
ATOM 672 C C . ASP A 1 86 ? -12.484 1.365 0.227 1.00 97.69 86 ASP A C 1
ATOM 674 O O . ASP A 1 86 ? -13.120 1.663 1.243 1.00 97.69 86 ASP A O 1
ATOM 678 N N . SER A 1 87 ? -12.905 0.403 -0.601 1.00 98.00 87 SER A N 1
ATOM 679 C CA . SER A 1 87 ? -14.188 -0.303 -0.445 1.00 98.00 87 SER A CA 1
ATOM 680 C C . SER A 1 87 ? -14.274 -1.114 0.853 1.00 98.00 87 SER A C 1
ATOM 682 O O . SER A 1 87 ? -15.361 -1.285 1.407 1.00 98.00 87 SER A O 1
ATOM 684 N N . PHE A 1 88 ? -13.140 -1.600 1.367 1.00 97.69 88 PHE A N 1
ATOM 685 C CA . PHE A 1 88 ? -13.058 -2.347 2.625 1.00 97.69 88 PHE A CA 1
ATOM 686 C C . PHE A 1 88 ? -12.778 -1.453 3.849 1.00 97.69 88 PHE A C 1
ATOM 688 O O . PHE A 1 88 ? -12.578 -1.974 4.954 1.00 97.69 88 PHE A O 1
ATOM 695 N N . GLY A 1 89 ? -12.781 -0.122 3.693 1.00 97.50 89 GLY A N 1
ATOM 696 C CA . GLY A 1 89 ? -12.490 0.827 4.775 1.00 97.50 89 GLY A CA 1
ATOM 697 C C . GLY A 1 89 ? -11.059 0.710 5.312 1.00 97.50 89 GLY A C 1
ATOM 698 O O . GLY A 1 89 ? -10.800 1.022 6.477 1.00 97.50 89 GLY A O 1
ATOM 699 N N . ALA A 1 90 ? -10.154 0.185 4.488 1.00 97.94 90 ALA A N 1
ATOM 700 C CA . ALA A 1 90 ? -8.730 0.098 4.754 1.00 97.94 90 ALA A CA 1
ATOM 701 C C . ALA A 1 90 ? -8.022 1.358 4.238 1.00 97.94 90 ALA A C 1
ATOM 703 O O . ALA A 1 90 ? -8.623 2.205 3.584 1.00 97.94 90 ALA A O 1
ATOM 704 N N . TYR A 1 91 ? -6.737 1.499 4.554 1.00 98.12 91 TYR A N 1
ATOM 705 C CA . TYR A 1 91 ? -5.922 2.587 4.018 1.00 98.12 91 TYR A CA 1
ATOM 706 C C . TYR A 1 91 ? -4.469 2.164 3.831 1.00 98.12 91 TYR A C 1
ATOM 708 O O . TYR A 1 91 ? -3.920 1.371 4.605 1.00 98.12 91 TYR A O 1
ATOM 716 N N . THR A 1 92 ? -3.833 2.727 2.811 1.00 98.12 92 THR A N 1
ATOM 717 C CA . THR A 1 92 ? -2.415 2.520 2.519 1.00 98.12 92 THR A CA 1
ATOM 718 C C . THR A 1 92 ? -1.564 3.416 3.415 1.00 98.12 92 THR A C 1
ATOM 720 O O . THR A 1 92 ? -1.748 4.630 3.457 1.00 98.12 92 THR A O 1
ATOM 723 N N . THR A 1 93 ? -0.624 2.828 4.154 1.00 98.25 93 THR A N 1
ATOM 724 C CA . THR A 1 93 ? 0.335 3.573 4.988 1.00 98.25 93 THR A CA 1
ATOM 725 C C . THR A 1 93 ? 1.616 3.919 4.250 1.00 98.25 93 THR A C 1
ATOM 727 O O . THR A 1 93 ? 2.286 4.882 4.607 1.00 98.25 93 THR A O 1
ATOM 730 N N . SER A 1 94 ? 1.988 3.109 3.262 1.00 98.19 94 SER A N 1
ATOM 731 C CA . SER A 1 94 ? 3.150 3.355 2.415 1.00 98.19 94 SER A CA 1
ATOM 732 C C . SER A 1 94 ? 2.943 2.697 1.065 1.00 98.19 94 SER A C 1
ATOM 734 O O . SER A 1 94 ? 2.451 1.570 1.008 1.00 98.19 94 SER A O 1
ATOM 736 N N . GLU A 1 95 ? 3.405 3.352 0.015 1.00 98.06 95 GLU A N 1
ATOM 737 C CA . GLU A 1 95 ? 3.43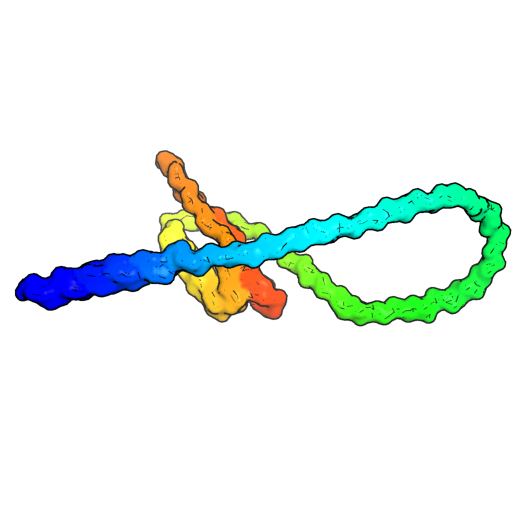0 2.820 -1.338 1.00 98.06 95 GLU A CA 1
ATOM 738 C C . GLU A 1 95 ? 4.711 3.306 -2.006 1.00 98.06 95 GLU A C 1
ATOM 740 O O . GLU A 1 95 ? 5.000 4.501 -2.001 1.00 98.06 95 GLU A O 1
ATOM 745 N N . ASN A 1 96 ? 5.503 2.372 -2.523 1.00 98.19 96 ASN A N 1
ATOM 746 C CA . ASN A 1 96 ? 6.737 2.667 -3.238 1.00 98.19 96 ASN A CA 1
ATOM 747 C C . ASN A 1 96 ? 6.737 1.914 -4.561 1.00 98.19 96 ASN A C 1
ATOM 749 O O . ASN A 1 96 ? 6.423 0.725 -4.597 1.00 98.19 96 ASN A O 1
ATOM 753 N N . GLN A 1 97 ? 7.144 2.599 -5.622 1.00 97.56 97 GLN A N 1
ATOM 754 C CA . GLN A 1 97 ? 7.338 2.006 -6.935 1.00 97.56 97 GLN A CA 1
ATOM 755 C C . GLN A 1 97 ? 8.823 2.007 -7.277 1.00 97.56 97 GLN A C 1
ATOM 757 O O . GLN A 1 97 ? 9.505 3.026 -7.165 1.00 97.56 97 GLN A O 1
ATOM 762 N N . TYR A 1 98 ? 9.301 0.856 -7.722 1.00 96.94 98 TYR A N 1
ATOM 763 C CA . TYR A 1 98 ? 10.652 0.644 -8.206 1.00 96.94 98 TYR A CA 1
ATOM 764 C C . TYR A 1 98 ? 10.564 0.304 -9.682 1.00 96.94 98 TYR A C 1
ATOM 766 O O . TYR A 1 98 ? 9.748 -0.522 -10.084 1.00 96.94 98 TYR A O 1
ATOM 774 N N . ASN A 1 99 ? 11.391 0.960 -10.482 1.00 96.94 99 ASN A N 1
ATOM 775 C CA . ASN A 1 99 ? 11.447 0.746 -11.914 1.00 96.94 99 ASN A CA 1
ATOM 776 C C . ASN A 1 99 ? 12.882 0.377 -12.281 1.00 96.94 99 ASN A C 1
ATOM 778 O O . ASN A 1 99 ? 13.811 1.116 -11.943 1.00 96.94 99 ASN A O 1
ATOM 782 N N . THR A 1 100 ? 13.048 -0.771 -12.922 1.00 95.94 100 THR A N 1
ATOM 783 C CA . THR A 1 100 ? 14.303 -1.216 -13.525 1.00 95.94 100 THR A CA 1
ATOM 784 C C . THR A 1 100 ? 14.086 -1.413 -15.021 1.00 95.94 100 THR A C 1
ATOM 786 O O . THR A 1 100 ? 12.952 -1.452 -15.492 1.00 95.94 100 THR A O 1
ATOM 789 N N . ASP A 1 101 ? 15.168 -1.591 -15.777 1.00 95.62 101 ASP A N 1
ATOM 790 C CA . ASP A 1 101 ? 15.072 -1.899 -17.211 1.00 95.62 101 ASP A CA 1
ATOM 791 C C . ASP A 1 101 ? 14.336 -3.230 -17.486 1.00 95.62 101 ASP A C 1
ATOM 793 O O . ASP A 1 101 ? 13.910 -3.492 -18.609 1.00 95.62 101 ASP A O 1
ATOM 797 N N . GLU A 1 102 ? 14.180 -4.068 -16.459 1.00 94.38 102 GLU A N 1
ATOM 798 C CA . GLU A 1 102 ? 13.623 -5.418 -16.536 1.00 94.38 102 GLU A CA 1
ATOM 799 C C . GLU A 1 102 ? 12.171 -5.479 -16.043 1.00 94.38 102 GLU A C 1
ATOM 801 O O . GLU A 1 102 ? 11.374 -6.242 -16.588 1.00 94.38 102 GLU A O 1
ATOM 806 N N . GLN A 1 103 ? 11.815 -4.704 -15.010 1.00 94.75 103 GLN A N 1
ATOM 807 C CA . GLN A 1 103 ? 10.502 -4.794 -14.371 1.00 94.75 103 GLN A CA 1
ATOM 808 C C . GLN A 1 103 ? 10.106 -3.540 -13.585 1.00 94.75 103 GLN A C 1
ATOM 810 O O . GLN A 1 103 ? 10.934 -2.765 -13.101 1.00 94.75 103 GLN A O 1
ATOM 815 N N . ILE A 1 104 ? 8.798 -3.411 -13.368 1.00 97.19 104 ILE A N 1
ATOM 816 C CA . ILE A 1 104 ? 8.215 -2.455 -12.430 1.00 97.19 104 ILE A CA 1
ATOM 817 C C . ILE A 1 104 ? 7.674 -3.232 -11.230 1.00 97.19 104 ILE A C 1
ATOM 819 O O . ILE A 1 104 ? 6.864 -4.142 -11.387 1.00 97.19 104 ILE A O 1
ATOM 823 N N . THR A 1 105 ? 8.089 -2.841 -10.028 1.00 97.25 105 THR A N 1
ATOM 824 C CA . THR A 1 105 ? 7.637 -3.439 -8.766 1.00 97.25 105 THR A CA 1
ATOM 825 C C . THR A 1 105 ? 6.959 -2.381 -7.914 1.00 97.25 105 THR A C 1
ATOM 827 O O . THR A 1 105 ? 7.556 -1.343 -7.630 1.00 97.25 105 THR A O 1
ATOM 830 N N . ILE A 1 106 ? 5.746 -2.661 -7.438 1.00 97.56 106 ILE A N 1
ATOM 831 C CA . ILE A 1 106 ? 5.053 -1.814 -6.463 1.00 97.56 106 ILE A CA 1
ATOM 832 C C . ILE A 1 106 ? 4.984 -2.544 -5.123 1.00 97.56 106 ILE A C 1
ATOM 834 O O . ILE A 1 106 ? 4.554 -3.692 -5.047 1.00 97.56 106 ILE A O 1
ATOM 838 N N . SER A 1 107 ? 5.414 -1.868 -4.060 1.00 97.94 107 SER A N 1
ATOM 839 C CA . SER A 1 107 ? 5.361 -2.361 -2.685 1.00 97.94 107 SER A CA 1
ATOM 840 C C . SER A 1 107 ? 4.432 -1.483 -1.857 1.00 97.94 107 SER A C 1
ATOM 842 O O . SER A 1 107 ? 4.662 -0.277 -1.733 1.00 97.94 107 SER A O 1
ATOM 844 N N . MET A 1 108 ? 3.386 -2.087 -1.288 1.00 97.81 108 MET A N 1
ATOM 845 C CA . MET A 1 108 ? 2.366 -1.396 -0.499 1.00 97.81 108 MET A CA 1
ATOM 846 C C . MET A 1 108 ? 2.257 -1.988 0.906 1.00 97.81 108 MET A C 1
ATOM 848 O O . MET A 1 108 ? 2.269 -3.205 1.082 1.00 97.81 108 MET A O 1
ATOM 852 N N . THR A 1 109 ? 2.066 -1.127 1.906 1.00 98.25 109 THR A N 1
ATOM 853 C CA . THR A 1 109 ? 1.645 -1.535 3.255 1.00 98.25 109 THR A CA 1
ATOM 854 C C . THR A 1 109 ? 0.249 -0.991 3.512 1.00 98.25 109 THR A C 1
ATOM 856 O O . THR A 1 109 ? 0.035 0.217 3.413 1.00 98.25 109 THR A O 1
ATOM 859 N N . ILE A 1 110 ? -0.692 -1.867 3.867 1.00 98.25 110 ILE A N 1
ATOM 860 C CA . ILE A 1 110 ? -2.112 -1.534 4.041 1.00 98.25 110 ILE A CA 1
ATOM 861 C C . ILE A 1 110 ? -2.552 -1.878 5.468 1.00 98.25 110 ILE A C 1
ATOM 863 O O . ILE A 1 110 ? -2.244 -2.950 5.995 1.00 98.25 110 ILE A O 1
ATOM 867 N N . ARG A 1 111 ? -3.297 -0.972 6.105 1.00 97.75 111 ARG A N 1
ATOM 868 C CA . ARG A 1 111 ? -3.956 -1.195 7.400 1.00 97.75 111 ARG A CA 1
ATOM 869 C C . ARG A 1 111 ? -5.427 -1.491 7.173 1.00 97.75 111 ARG A C 1
ATOM 871 O O . ARG A 1 111 ? -6.119 -0.721 6.518 1.00 97.75 111 ARG A O 1
ATOM 878 N N . VAL A 1 112 ? -5.899 -2.593 7.750 1.00 97.81 112 VAL A N 1
ATOM 879 C CA . VAL A 1 112 ? -7.230 -3.143 7.473 1.00 97.81 112 VAL A CA 1
ATOM 880 C C . VAL A 1 112 ? -8.032 -3.263 8.770 1.00 97.81 112 VAL A C 1
ATOM 882 O O . VAL A 1 112 ? -7.496 -3.761 9.766 1.00 97.81 112 VAL A O 1
ATOM 885 N N . PRO A 1 113 ? -9.313 -2.852 8.793 1.00 96.81 113 PRO A N 1
ATOM 886 C CA . PRO A 1 113 ? -10.216 -3.179 9.890 1.00 96.81 113 PRO A CA 1
ATOM 887 C C . PRO A 1 113 ? -10.298 -4.695 10.100 1.00 96.81 113 PRO A C 1
ATOM 889 O O . PRO A 1 113 ? -10.460 -5.449 9.144 1.00 96.81 113 PRO A O 1
ATOM 892 N N . ALA A 1 114 ? -10.239 -5.158 11.352 1.00 95.12 114 ALA A N 1
ATOM 893 C CA . ALA A 1 114 ? -10.171 -6.591 11.667 1.00 95.12 114 ALA A CA 1
ATOM 894 C C . ALA A 1 114 ? -11.321 -7.421 11.059 1.00 95.12 114 ALA A C 1
ATOM 896 O O . ALA A 1 114 ? -11.104 -8.565 10.672 1.00 95.12 114 ALA A O 1
ATOM 897 N N . LEU A 1 115 ? -12.518 -6.833 10.939 1.00 95.12 115 LEU A N 1
ATOM 898 C CA . LEU A 1 115 ? -13.697 -7.475 10.343 1.00 95.12 115 LEU A CA 1
ATOM 899 C C . LEU A 1 115 ? -13.566 -7.712 8.829 1.00 95.12 115 LEU A C 1
ATOM 901 O O . LEU A 1 115 ? -14.210 -8.613 8.304 1.00 95.12 115 LEU A O 1
ATOM 905 N N . ASN A 1 116 ? -12.725 -6.934 8.144 1.00 97.12 116 ASN A N 1
ATOM 906 C CA . ASN A 1 116 ? -12.569 -6.964 6.688 1.00 97.12 116 ASN A CA 1
ATOM 907 C C . ASN A 1 116 ? -11.240 -7.590 6.241 1.00 97.12 116 ASN A C 1
ATOM 909 O O . ASN A 1 116 ? -10.985 -7.681 5.043 1.00 97.12 116 ASN A O 1
ATOM 913 N N . PHE A 1 117 ? -10.398 -8.020 7.187 1.00 96.69 117 PHE A N 1
ATOM 914 C CA . PHE A 1 117 ? -9.058 -8.540 6.911 1.00 96.69 117 PHE A CA 1
ATOM 915 C C . PHE A 1 117 ? -9.084 -9.736 5.952 1.00 96.69 117 PHE A C 1
ATOM 917 O O . PHE A 1 117 ? -8.456 -9.694 4.897 1.00 96.69 117 PHE A O 1
ATOM 924 N N . ASP A 1 118 ? -9.861 -10.768 6.286 1.00 95.88 118 ASP A N 1
ATOM 925 C CA . ASP A 1 118 ? -9.919 -12.001 5.497 1.00 95.88 118 ASP A CA 1
ATOM 926 C C . ASP A 1 118 ? -10.557 -11.748 4.114 1.00 95.88 118 ASP A C 1
ATOM 928 O O . ASP A 1 118 ? -10.067 -12.238 3.097 1.00 95.88 118 ASP A O 1
ATOM 932 N N . SER A 1 119 ? -11.598 -10.909 4.055 1.00 96.25 119 SER A N 1
ATOM 933 C CA . SER A 1 119 ? -12.281 -10.543 2.806 1.00 96.25 119 SER A CA 1
ATOM 934 C C . SER A 1 119 ? -11.377 -9.782 1.835 1.00 96.25 119 SER A C 1
ATOM 936 O O . SER A 1 119 ? -11.390 -10.076 0.639 1.00 96.25 119 SER A O 1
ATOM 938 N N . LEU A 1 120 ? -10.575 -8.833 2.333 1.00 96.81 120 LEU A N 1
ATOM 939 C CA . LEU A 1 120 ? -9.634 -8.081 1.500 1.00 96.81 120 LEU A CA 1
ATOM 940 C C . LEU A 1 120 ? -8.537 -8.997 0.940 1.00 96.81 120 LEU A C 1
ATOM 942 O O . LEU A 1 120 ? -8.209 -8.896 -0.239 1.00 96.81 120 LEU A O 1
ATOM 946 N N . ILE A 1 121 ? -8.004 -9.919 1.752 1.00 95.44 121 ILE A N 1
ATOM 947 C CA . ILE A 1 121 ? -6.983 -10.880 1.302 1.00 95.44 121 ILE A CA 1
ATOM 948 C C . ILE A 1 121 ? -7.515 -11.732 0.154 1.00 95.44 121 ILE A C 1
ATOM 950 O O . ILE A 1 121 ? -6.871 -11.808 -0.887 1.00 95.44 121 ILE A O 1
ATOM 954 N N . VAL A 1 122 ? -8.703 -12.321 0.319 1.00 95.31 122 VAL A N 1
ATOM 955 C CA . VAL A 1 122 ? -9.336 -13.154 -0.718 1.00 95.31 122 VAL A CA 1
ATOM 956 C C . VAL A 1 122 ? -9.644 -12.355 -1.983 1.00 95.31 122 VAL A C 1
ATOM 958 O O . VAL A 1 122 ? -9.680 -12.923 -3.072 1.00 95.31 122 VAL A O 1
ATOM 961 N N . PHE A 1 123 ? -9.907 -11.054 -1.863 1.00 94.81 123 PHE A N 1
ATOM 962 C CA . PHE A 1 123 ? -10.117 -10.196 -3.023 1.00 94.81 123 PHE A CA 1
ATOM 963 C C . PHE A 1 123 ? -8.812 -9.937 -3.787 1.00 94.81 123 PHE A C 1
ATOM 965 O O . PHE A 1 123 ? -8.804 -10.058 -5.007 1.00 94.81 123 PHE A O 1
ATOM 972 N N . ILE A 1 124 ? -7.730 -9.594 -3.079 1.00 93.31 124 ILE A N 1
ATOM 973 C CA . ILE A 1 124 ? -6.436 -9.234 -3.682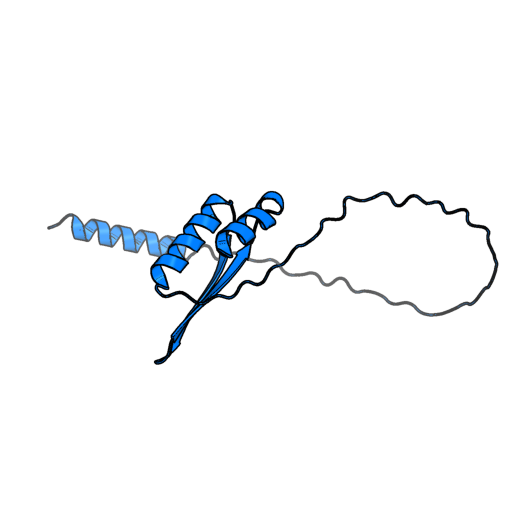 1.00 93.31 124 ILE A CA 1
ATOM 974 C C . ILE A 1 124 ? -5.693 -10.463 -4.218 1.00 93.31 124 ILE A C 1
ATOM 976 O O . ILE A 1 124 ? -4.971 -10.353 -5.199 1.00 93.31 124 ILE A O 1
ATOM 980 N N . SER A 1 125 ? -5.851 -11.634 -3.600 1.00 89.06 125 SER A N 1
ATOM 981 C CA . SER A 1 125 ? -5.127 -12.854 -3.980 1.00 89.06 125 SER A CA 1
ATOM 982 C C . SER A 1 125 ? -5.701 -13.578 -5.209 1.00 89.06 125 SER A C 1
ATOM 984 O O . SER A 1 125 ? -5.512 -14.791 -5.327 1.00 89.06 125 SER A O 1
ATOM 986 N N . LYS A 1 126 ? -6.490 -12.894 -6.037 1.00 74.88 126 LYS A N 1
ATOM 987 C CA . LYS A 1 126 ? -7.185 -13.470 -7.195 1.00 74.88 126 LYS A CA 1
ATOM 988 C C . LYS A 1 126 ? -6.476 -13.181 -8.501 1.00 74.88 126 LYS A C 1
ATOM 990 O O . LYS A 1 126 ? -5.892 -12.085 -8.620 1.00 74.88 126 LYS A O 1
#

Secondary structure (DSSP, 8-state):
--HHHHHHHHHHHHHHHTTT-----PPPPP-----------------------------PPP---------S-HHHHHHHHHHHHHHTT-EEEEEEEEE-SS-EEEEEEEE--GGGHHHHHHHHT-

Sequence (126 aa):
MKSLNHYITHIFIFAICIFSVSCASKGLKEEKYALQEEGVMMDLASPSTDDAGLQNKDRKLIRNASITFETDNIEQSQQNIHQAVDSFGAYTTSENQYNTDEQITISMTIRVPALNFDSLIVFISK

Foldseek 3Di:
DVVVVVVVVVVVVVVVVVPPPDDDDDDDDDDDDDDDDDDDDDDDDDPDPPPVDPPCPVDDDDDDDDDDDDDPDPVVLVVQLVVLCVVQVKDWPDWDWDDDPVDIDIDTDIGGDPVCVVVSCVSSND